Protein AF-A0A8S9K454-F1 (afdb_monomer)

Structure (mmCIF, N/CA/C/O backbone):
data_AF-A0A8S9K454-F1
#
_entry.id   AF-A0A8S9K454-F1
#
loop_
_atom_site.group_PDB
_atom_site.id
_atom_site.type_symbol
_atom_site.label_atom_id
_atom_site.label_alt_id
_atom_site.label_comp_id
_atom_site.label_asym_id
_atom_site.label_entity_id
_atom_site.label_seq_id
_atom_site.pdbx_PDB_ins_code
_atom_site.Cartn_x
_atom_site.Cartn_y
_atom_site.Cartn_z
_atom_site.occupancy
_atom_site.B_iso_or_equiv
_atom_site.auth_seq_id
_atom_site.auth_comp_id
_atom_site.auth_asym_id
_atom_site.auth_atom_id
_atom_site.pdbx_PDB_model_num
ATOM 1 N N . MET A 1 1 ? 67.647 -6.666 12.548 1.00 41.47 1 MET A N 1
ATOM 2 C CA . MET A 1 1 ? 66.522 -7.539 12.168 1.00 41.47 1 MET A CA 1
ATOM 3 C C . MET A 1 1 ? 66.353 -7.363 10.679 1.00 41.47 1 MET A C 1
ATOM 5 O O .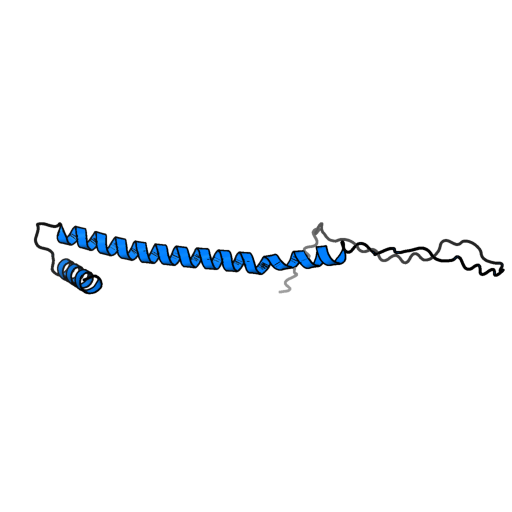 MET A 1 1 ? 65.659 -6.450 10.256 1.00 41.47 1 MET A O 1
ATOM 9 N N . ASP A 1 2 ? 67.093 -8.160 9.915 1.00 49.28 2 ASP A N 1
ATOM 10 C CA . ASP A 1 2 ? 67.011 -8.161 8.458 1.00 49.28 2 ASP A CA 1
ATOM 11 C C . ASP A 1 2 ? 65.906 -9.135 8.076 1.00 49.28 2 ASP A C 1
ATOM 13 O O . ASP A 1 2 ? 66.064 -10.353 8.164 1.00 49.28 2 ASP A O 1
ATOM 17 N N . SER A 1 3 ? 64.742 -8.593 7.735 1.00 55.25 3 SER A N 1
ATOM 18 C CA . SER A 1 3 ? 63.645 -9.388 7.200 1.00 55.25 3 SER A CA 1
ATOM 19 C C . SER A 1 3 ? 63.932 -9.679 5.730 1.00 55.25 3 SER A C 1
ATOM 21 O O . SER A 1 3 ? 63.529 -8.927 4.844 1.00 55.25 3 SER A O 1
ATOM 23 N N . SER A 1 4 ? 64.655 -10.772 5.486 1.00 57.88 4 SER A N 1
ATOM 24 C CA . SER A 1 4 ? 64.723 -11.432 4.183 1.00 57.88 4 SER A CA 1
ATOM 25 C C . SER A 1 4 ? 63.311 -11.801 3.727 1.00 57.88 4 SER A C 1
ATOM 27 O O . SER A 1 4 ? 62.654 -12.643 4.337 1.00 57.88 4 SER A O 1
ATOM 29 N N . ASN A 1 5 ? 62.843 -11.173 2.649 1.00 54.75 5 ASN A N 1
ATOM 30 C CA . ASN A 1 5 ? 61.668 -11.631 1.915 1.00 54.75 5 ASN A CA 1
ATOM 31 C C . ASN A 1 5 ? 62.032 -12.935 1.183 1.00 54.75 5 ASN A C 1
ATOM 33 O O . ASN A 1 5 ? 63.029 -12.938 0.461 1.00 54.75 5 ASN A O 1
ATOM 37 N N . PRO A 1 6 ? 61.269 -14.031 1.328 1.00 59.88 6 PRO A N 1
ATOM 38 C CA . PRO A 1 6 ? 61.523 -15.238 0.559 1.00 59.88 6 PRO A CA 1
ATOM 39 C C . PRO A 1 6 ? 61.081 -15.051 -0.899 1.00 59.88 6 PRO A C 1
ATOM 41 O O . PRO A 1 6 ? 59.927 -14.713 -1.177 1.00 59.88 6 PRO A O 1
ATOM 44 N N . ASP A 1 7 ? 62.019 -15.297 -1.814 1.00 54.53 7 ASP A N 1
ATOM 45 C CA . ASP A 1 7 ? 61.815 -15.412 -3.255 1.00 54.53 7 ASP A CA 1
ATOM 46 C C . ASP A 1 7 ? 60.727 -16.451 -3.567 1.00 54.53 7 ASP A C 1
ATOM 48 O O . ASP A 1 7 ? 60.956 -17.661 -3.556 1.00 54.53 7 ASP A O 1
ATOM 52 N N . MET A 1 8 ? 59.519 -15.977 -3.870 1.00 56.53 8 MET A N 1
ATOM 53 C CA . MET A 1 8 ? 58.461 -16.783 -4.478 1.00 56.53 8 MET A CA 1
ATOM 54 C C . MET A 1 8 ? 58.710 -16.879 -5.986 1.00 56.53 8 MET A C 1
ATOM 56 O O . MET A 1 8 ? 58.000 -16.275 -6.792 1.00 56.53 8 MET A O 1
ATOM 60 N N . ASP A 1 9 ? 59.728 -17.649 -6.370 1.00 54.72 9 ASP A N 1
ATOM 61 C CA . ASP A 1 9 ? 59.816 -18.202 -7.719 1.00 54.72 9 ASP A CA 1
ATOM 62 C C . ASP A 1 9 ? 59.115 -19.568 -7.725 1.00 54.72 9 ASP A C 1
ATOM 64 O O . ASP A 1 9 ? 59.647 -20.599 -7.314 1.00 54.72 9 ASP A O 1
ATOM 68 N N . SER A 1 10 ? 57.848 -19.564 -8.130 1.00 48.00 10 SER A N 1
ATOM 69 C CA . SER A 1 10 ? 57.117 -20.767 -8.528 1.00 48.00 10 SER A CA 1
ATOM 70 C C . SER A 1 10 ? 56.089 -20.396 -9.591 1.00 48.00 10 SER A C 1
ATOM 72 O O . SER A 1 10 ? 54.944 -20.053 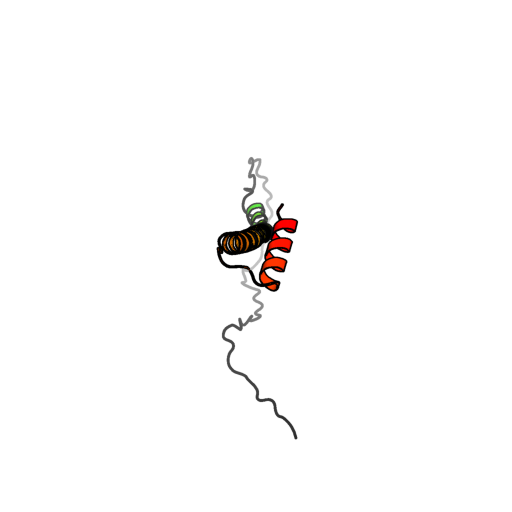-9.318 1.00 48.00 10 SER A O 1
ATOM 74 N N . THR A 1 11 ? 56.565 -20.446 -10.834 1.00 60.28 11 THR A N 1
ATOM 75 C CA . THR A 1 11 ? 55.835 -20.921 -12.017 1.00 60.28 11 THR A CA 1
ATOM 76 C C . THR A 1 11 ? 54.432 -20.339 -12.219 1.00 60.28 11 THR A C 1
ATOM 78 O O . THR A 1 11 ? 53.425 -21.012 -12.023 1.00 60.28 11 THR A O 1
ATOM 81 N N . ASN A 1 12 ? 54.355 -19.109 -12.740 1.00 49.25 12 ASN A N 1
ATOM 82 C CA . ASN A 1 12 ? 53.174 -18.665 -13.485 1.00 49.25 12 ASN A CA 1
ATOM 83 C C . ASN A 1 12 ? 53.168 -19.347 -14.876 1.00 49.25 12 ASN A C 1
ATOM 85 O O . ASN A 1 12 ? 54.020 -19.012 -15.709 1.00 49.25 12 ASN A O 1
ATOM 89 N N . PRO A 1 13 ? 52.219 -20.258 -15.174 1.00 51.50 13 PRO A N 1
ATOM 90 C CA . PRO A 1 13 ? 52.170 -20.990 -16.442 1.00 51.50 13 PRO A CA 1
ATOM 91 C C . PRO A 1 13 ? 51.720 -20.130 -17.639 1.00 51.50 13 PRO A C 1
ATOM 93 O O . PRO A 1 13 ? 51.718 -20.613 -18.767 1.00 51.50 13 PRO A O 1
ATOM 96 N N . TYR A 1 14 ? 51.388 -18.849 -17.433 1.00 41.44 14 TYR A N 1
ATOM 97 C CA . TYR A 1 14 ? 50.976 -17.919 -18.494 1.00 41.44 14 TYR A CA 1
ATOM 98 C C . TYR A 1 14 ? 52.065 -16.924 -18.917 1.00 41.44 14 TYR A C 1
ATOM 100 O O . TYR A 1 14 ? 51.771 -15.878 -19.501 1.00 41.44 14 TYR A O 1
ATOM 108 N N . ARG A 1 15 ? 53.349 -17.210 -18.665 1.00 44.03 15 ARG A N 1
ATOM 109 C CA . ARG A 1 15 ? 54.432 -16.376 -19.204 1.00 44.03 15 ARG A CA 1
ATOM 110 C C . ARG A 1 15 ? 54.755 -16.796 -20.639 1.00 44.03 15 ARG A C 1
ATOM 112 O O . ARG A 1 15 ? 55.649 -17.601 -20.885 1.00 44.03 15 ARG A O 1
ATOM 119 N N . HIS A 1 16 ? 54.051 -16.217 -21.611 1.00 48.78 16 HIS A N 1
ATOM 120 C CA . HIS A 1 16 ? 54.462 -16.306 -23.013 1.00 48.78 16 HIS A CA 1
ATOM 121 C C . HIS A 1 16 ? 55.842 -15.656 -23.196 1.00 48.78 16 HIS A C 1
ATOM 123 O O . HIS A 1 16 ? 56.002 -14.436 -23.129 1.00 48.78 16 HIS A O 1
ATOM 129 N N . ARG A 1 17 ? 56.853 -16.495 -23.437 1.00 46.03 17 ARG A N 1
ATOM 130 C CA . ARG A 1 17 ? 58.206 -16.100 -23.835 1.00 46.03 17 ARG A CA 1
ATOM 131 C C . ARG A 1 17 ? 58.149 -15.513 -25.248 1.00 46.03 17 ARG A C 1
ATOM 133 O O . ARG A 1 17 ? 57.991 -16.253 -26.213 1.00 46.03 17 ARG A O 1
ATOM 140 N N . LYS A 1 18 ? 58.307 -14.196 -25.396 1.00 43.06 18 LYS A N 1
ATOM 141 C CA . LYS A 1 18 ? 58.648 -13.604 -26.698 1.00 43.06 18 LYS A CA 1
ATOM 142 C C . LYS A 1 18 ? 60.156 -13.727 -26.888 1.00 43.06 18 LYS A C 1
ATOM 144 O O . LYS A 1 18 ? 60.914 -12.936 -26.339 1.00 43.06 18 LYS A O 1
ATOM 149 N N . THR A 1 19 ? 60.596 -14.737 -27.633 1.00 45.84 19 THR A N 1
ATOM 150 C CA . THR A 1 19 ? 61.964 -14.776 -28.153 1.00 45.84 19 THR A CA 1
ATOM 151 C C . THR A 1 19 ? 62.081 -13.777 -29.295 1.00 45.84 19 THR A C 1
ATOM 153 O O . THR A 1 19 ? 61.404 -13.896 -30.315 1.00 45.84 19 THR A O 1
ATOM 156 N N . THR A 1 20 ? 62.949 -12.791 -29.116 1.00 48.59 20 THR A N 1
ATOM 157 C CA . THR A 1 20 ? 63.486 -11.961 -30.188 1.00 48.59 20 THR A CA 1
ATOM 158 C C . THR A 1 20 ? 64.423 -12.813 -31.040 1.00 48.59 20 THR A C 1
ATOM 160 O O . THR A 1 20 ? 65.460 -13.254 -30.550 1.00 48.59 20 THR A O 1
ATOM 163 N N . ALA A 1 21 ? 64.091 -13.032 -32.309 1.00 39.91 21 ALA A N 1
ATOM 164 C CA . ALA A 1 21 ? 65.050 -13.522 -33.290 1.00 39.91 21 ALA A CA 1
ATOM 165 C C . ALA A 1 21 ? 64.777 -12.858 -34.640 1.00 39.91 21 ALA A C 1
ATOM 167 O O . ALA A 1 21 ? 63.824 -13.161 -35.352 1.00 39.91 21 ALA A O 1
ATOM 168 N N . ASN A 1 22 ? 65.641 -11.892 -34.927 1.00 49.97 22 ASN A N 1
ATOM 169 C CA . ASN A 1 22 ? 65.930 -11.341 -36.236 1.00 49.97 22 ASN A CA 1
ATOM 170 C C . ASN A 1 22 ? 66.219 -12.485 -37.229 1.00 49.97 22 ASN A C 1
ATOM 172 O O . ASN A 1 22 ? 67.033 -13.356 -36.936 1.00 49.97 22 ASN A O 1
ATOM 176 N N . GLY A 1 23 ? 65.576 -12.472 -38.397 1.00 43.00 23 GLY A N 1
ATOM 177 C CA . GLY A 1 23 ? 65.703 -13.529 -39.403 1.00 43.00 23 GLY A CA 1
ATOM 178 C C . GLY A 1 23 ? 65.606 -12.987 -40.823 1.00 43.00 23 GLY A C 1
ATOM 179 O O . GLY A 1 23 ? 64.782 -13.442 -41.608 1.00 43.00 23 GLY A O 1
ATOM 180 N N . LYS A 1 24 ? 66.426 -11.981 -41.157 1.00 44.09 24 LYS A N 1
ATOM 181 C CA . LYS A 1 24 ? 66.733 -11.666 -42.557 1.00 44.09 24 LYS A CA 1
ATOM 182 C C . LYS A 1 24 ? 67.476 -12.857 -43.187 1.00 44.09 24 LYS A C 1
ATOM 184 O O . LYS A 1 24 ? 68.443 -13.337 -42.595 1.00 44.09 24 LYS A O 1
ATOM 189 N N . ARG A 1 25 ? 67.121 -13.144 -44.449 1.00 48.41 25 ARG A N 1
ATOM 190 C CA . ARG A 1 25 ? 67.880 -13.839 -45.518 1.00 48.41 25 ARG A CA 1
ATOM 191 C C . ARG A 1 25 ? 67.498 -15.300 -45.815 1.00 48.41 25 ARG A C 1
ATOM 193 O O . ARG A 1 25 ? 67.851 -16.219 -45.088 1.00 48.41 25 ARG A O 1
ATOM 200 N N . LYS A 1 26 ? 66.929 -15.479 -47.007 1.00 40.91 26 LYS A N 1
ATOM 201 C CA . LYS A 1 26 ? 67.214 -16.565 -47.962 1.00 40.91 26 LYS A CA 1
ATOM 202 C C . LYS A 1 26 ? 67.336 -15.862 -49.324 1.00 40.91 26 LYS A C 1
ATOM 204 O O . LYS A 1 26 ? 66.329 -15.457 -49.881 1.00 40.91 26 LYS A O 1
ATOM 209 N N . THR A 1 27 ? 68.500 -15.283 -49.636 1.00 37.38 27 THR A N 1
ATOM 210 C CA . THR A 1 27 ? 69.459 -15.813 -50.632 1.00 37.38 27 THR A CA 1
ATOM 211 C C . THR A 1 27 ? 68.755 -16.463 -51.821 1.00 37.38 27 THR A C 1
ATOM 213 O O . THR A 1 27 ? 68.465 -17.658 -51.785 1.00 37.38 27 THR A O 1
ATOM 216 N N . THR A 1 28 ? 68.474 -15.664 -52.843 1.00 37.41 28 THR A N 1
ATOM 217 C CA . THR A 1 28 ? 68.496 -16.117 -54.235 1.00 37.41 28 THR A CA 1
ATOM 218 C C . THR A 1 28 ? 69.362 -15.099 -54.963 1.00 37.41 28 THR A C 1
ATOM 220 O O . THR A 1 28 ? 69.205 -13.899 -54.737 1.00 37.41 28 THR A O 1
ATOM 223 N N . ASP A 1 29 ? 70.366 -15.604 -55.663 1.00 37.66 29 ASP A N 1
ATOM 224 C CA . ASP A 1 29 ? 71.421 -14.847 -56.320 1.00 37.66 29 ASP A CA 1
ATOM 225 C C . ASP A 1 29 ? 70.847 -13.899 -57.390 1.00 37.66 29 ASP A C 1
ATOM 227 O O . ASP A 1 29 ? 70.044 -14.303 -58.225 1.00 37.66 29 ASP A O 1
ATOM 231 N N . GLU A 1 30 ? 71.253 -12.632 -57.337 1.00 40.19 30 GLU A N 1
ATOM 232 C CA . GLU A 1 30 ? 71.190 -11.668 -58.448 1.00 40.19 30 GLU A CA 1
ATOM 233 C C . GLU A 1 30 ? 72.487 -11.797 -59.281 1.00 40.19 30 GLU A C 1
ATOM 235 O O . GLU A 1 30 ? 73.449 -12.370 -58.756 1.00 40.19 30 GLU A O 1
ATOM 240 N N . PRO A 1 31 ? 72.637 -11.190 -60.481 1.00 45.66 31 PRO A N 1
ATOM 241 C CA . PRO A 1 31 ? 71.701 -10.352 -61.250 1.00 45.66 31 PRO A CA 1
ATOM 242 C C . PRO A 1 31 ? 71.606 -10.767 -62.739 1.00 45.66 31 PRO A C 1
ATOM 244 O O . PRO A 1 31 ? 72.387 -11.579 -63.219 1.00 45.66 31 PRO A O 1
ATOM 247 N N . GLU A 1 32 ? 70.685 -10.167 -63.495 1.00 34.69 32 GLU A N 1
ATOM 248 C CA . GLU A 1 32 ? 70.992 -9.418 -64.734 1.00 34.69 32 GLU A CA 1
ATOM 249 C C . GLU A 1 32 ? 69.684 -8.923 -65.372 1.00 34.69 32 GLU A C 1
ATOM 251 O O . GLU A 1 32 ? 68.659 -9.601 -65.422 1.00 34.69 32 GLU A O 1
ATOM 256 N N . ALA A 1 33 ? 69.733 -7.663 -65.784 1.00 44.28 33 ALA A N 1
ATOM 257 C CA . ALA A 1 33 ? 68.616 -6.837 -66.197 1.00 44.28 33 ALA A CA 1
ATOM 258 C C . ALA A 1 33 ? 68.020 -7.258 -67.551 1.00 44.28 33 ALA A C 1
ATOM 260 O O . ALA A 1 33 ? 68.733 -7.751 -68.415 1.00 44.28 33 ALA A O 1
ATOM 261 N N . VAL A 1 34 ? 66.739 -6.943 -67.778 1.00 35.31 34 VAL A N 1
ATOM 262 C CA . VAL A 1 34 ? 66.281 -6.139 -68.929 1.00 35.31 34 VAL A CA 1
ATOM 263 C C . VAL A 1 34 ? 64.781 -5.857 -68.802 1.00 35.31 34 VAL A C 1
ATOM 265 O O . VAL A 1 34 ? 63.952 -6.728 -68.556 1.00 35.31 34 VAL A O 1
ATOM 268 N N . SER A 1 35 ? 64.469 -4.577 -68.963 1.00 46.75 35 SER A N 1
ATOM 269 C CA . SER A 1 35 ? 63.159 -3.952 -69.076 1.00 46.75 35 SER A CA 1
ATOM 270 C C . SER A 1 35 ? 62.218 -4.638 -70.067 1.00 46.75 35 SER A C 1
ATOM 272 O O . SER A 1 35 ? 62.628 -4.906 -71.190 1.00 46.75 35 SER A O 1
ATOM 274 N N . GLN A 1 36 ? 60.924 -4.720 -69.734 1.00 42.38 36 GLN A N 1
ATOM 275 C CA . GLN A 1 36 ? 59.844 -4.487 -70.701 1.00 42.38 36 GLN A CA 1
ATOM 276 C C . GLN A 1 36 ? 58.515 -4.192 -69.989 1.00 42.38 36 GLN A C 1
ATOM 278 O O . GLN A 1 36 ? 57.902 -5.042 -69.352 1.00 42.38 36 GLN A O 1
ATOM 283 N N . SER A 1 37 ? 58.093 -2.933 -70.102 1.00 40.81 37 SER A N 1
ATOM 284 C CA . SER A 1 37 ? 56.731 -2.473 -69.838 1.00 40.81 37 SER A CA 1
ATOM 285 C C . SER A 1 37 ? 55.775 -3.132 -70.834 1.00 40.81 37 SER A C 1
ATOM 287 O O . SER A 1 37 ? 56.030 -3.093 -72.037 1.00 40.81 37 SER A O 1
ATOM 289 N N . SER A 1 38 ? 54.660 -3.685 -70.356 1.00 43.78 38 SER A N 1
ATOM 290 C CA . SER A 1 38 ? 53.467 -3.843 -71.188 1.00 43.78 38 SER A CA 1
ATOM 291 C C . SER A 1 38 ? 52.215 -3.535 -70.368 1.00 43.78 38 SER A C 1
ATOM 293 O O . SER A 1 38 ? 51.949 -4.120 -69.321 1.00 43.78 38 SER A O 1
ATOM 295 N N . SER A 1 39 ? 51.501 -2.521 -70.849 1.00 44.56 39 SER A N 1
ATOM 296 C CA . SER A 1 39 ? 50.188 -2.072 -70.406 1.00 44.56 39 SER A CA 1
ATOM 297 C C . SER A 1 39 ? 49.143 -3.124 -70.774 1.00 44.56 39 SER A C 1
ATOM 299 O O . SER A 1 39 ? 49.072 -3.506 -71.941 1.00 44.56 39 SER A O 1
ATOM 301 N N . ILE A 1 40 ? 48.313 -3.546 -69.817 1.00 40.94 40 ILE A N 1
ATOM 302 C CA . ILE A 1 40 ? 47.062 -4.260 -70.092 1.00 40.94 40 ILE A CA 1
ATOM 303 C C . ILE A 1 40 ? 45.885 -3.439 -69.571 1.00 40.94 40 ILE A C 1
ATOM 305 O O . ILE A 1 40 ? 45.894 -2.891 -68.471 1.00 40.94 40 ILE A O 1
ATOM 309 N N . ASP A 1 41 ? 44.941 -3.336 -70.490 1.00 39.53 41 ASP A N 1
ATOM 310 C CA . ASP A 1 41 ? 43.739 -2.535 -70.576 1.00 39.53 41 ASP A CA 1
ATOM 311 C C . ASP A 1 41 ? 42.601 -3.033 -69.662 1.00 39.53 41 ASP A C 1
ATOM 313 O O . ASP A 1 41 ? 42.544 -4.203 -69.291 1.00 39.53 41 ASP A O 1
ATOM 317 N N . VAL A 1 42 ? 41.737 -2.075 -69.316 1.00 43.41 42 VAL A N 1
ATOM 318 C CA . VAL A 1 42 ? 40.354 -2.115 -68.803 1.00 43.41 42 VAL A CA 1
ATOM 319 C C . VAL A 1 42 ? 39.789 -3.459 -68.297 1.00 43.41 42 VAL A C 1
ATOM 321 O O . VAL A 1 42 ? 39.537 -4.392 -69.052 1.00 43.41 42 VAL A O 1
ATOM 324 N N . GLY A 1 43 ? 39.423 -3.478 -67.009 1.00 36.06 43 GLY A N 1
ATOM 325 C CA . GLY A 1 43 ? 38.627 -4.531 -66.372 1.00 36.06 43 GLY A CA 1
ATOM 326 C C . GLY A 1 43 ? 37.859 -4.004 -65.157 1.00 36.06 43 GLY A C 1
ATOM 327 O O . GLY A 1 43 ? 38.349 -4.028 -64.035 1.00 36.06 43 GLY 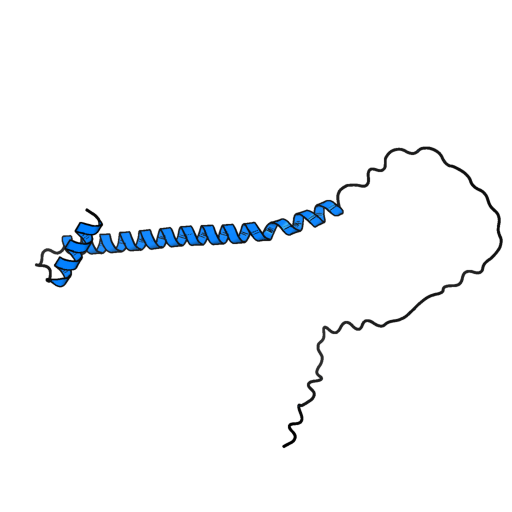A O 1
ATOM 328 N N . GLU A 1 44 ? 36.698 -3.421 -65.436 1.00 41.28 44 GL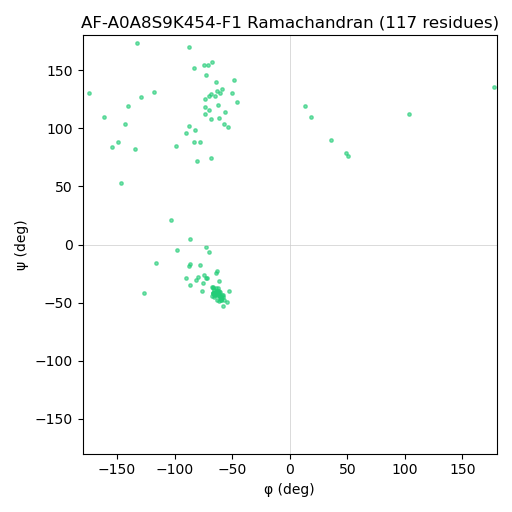U A N 1
ATOM 329 C CA . GLU A 1 44 ? 35.454 -3.472 -64.658 1.00 41.28 44 GLU A CA 1
ATOM 330 C C . GLU A 1 44 ? 35.521 -3.900 -63.167 1.00 41.28 44 GLU A C 1
ATOM 332 O O . GLU A 1 44 ? 35.675 -5.061 -62.816 1.00 41.28 44 GLU A O 1
ATOM 337 N N . HIS A 1 45 ? 35.281 -2.922 -62.290 1.00 52.34 45 HIS A N 1
ATOM 338 C CA . HIS A 1 45 ? 34.474 -3.049 -61.071 1.00 52.34 45 HIS A CA 1
ATOM 339 C C . HIS A 1 45 ? 34.766 -4.214 -60.098 1.00 52.34 45 HIS A C 1
ATOM 341 O O . HIS A 1 45 ? 33.933 -5.089 -59.892 1.00 52.34 45 HIS A O 1
ATOM 347 N N . GLU A 1 46 ? 35.841 -4.121 -59.314 1.00 45.66 46 GLU A N 1
ATOM 348 C CA . GLU A 1 46 ? 35.879 -4.819 -58.020 1.00 45.66 46 GLU A CA 1
ATOM 349 C C . GLU A 1 46 ? 35.529 -3.850 -56.888 1.00 45.66 46 GLU A C 1
ATOM 351 O O . GLU A 1 46 ? 36.384 -3.252 -56.226 1.00 45.66 46 GLU A O 1
ATOM 356 N N . MET A 1 47 ? 34.219 -3.690 -56.658 1.00 57.41 47 MET A N 1
ATOM 357 C CA . MET A 1 47 ? 33.717 -3.209 -55.373 1.00 57.41 47 MET A CA 1
ATOM 358 C C . MET A 1 47 ? 34.234 -4.151 -54.291 1.00 57.41 47 MET A C 1
ATOM 360 O O . MET A 1 47 ? 33.732 -5.261 -54.121 1.00 57.41 47 MET A O 1
ATOM 364 N N . ARG A 1 48 ? 35.250 -3.706 -53.548 1.00 54.38 48 ARG A N 1
ATOM 365 C CA . ARG A 1 48 ? 35.651 -4.348 -52.295 1.00 54.38 48 ARG A CA 1
ATOM 366 C C . ARG A 1 48 ? 34.386 -4.618 -51.465 1.00 54.38 48 ARG A C 1
ATOM 368 O O . ARG A 1 48 ? 33.691 -3.655 -51.148 1.00 54.38 48 ARG A O 1
ATOM 375 N N . PRO A 1 49 ? 34.088 -5.868 -51.073 1.00 62.62 49 PRO A N 1
ATOM 376 C CA . PRO A 1 49 ? 32.896 -6.149 -50.288 1.00 62.62 49 PRO A CA 1
ATOM 377 C C . PRO A 1 49 ? 32.966 -5.421 -48.940 1.00 62.62 49 PRO A C 1
ATOM 379 O O . PRO A 1 49 ? 33.878 -5.629 -48.129 1.00 62.62 49 PRO A O 1
ATOM 382 N N . GLU A 1 50 ? 31.983 -4.556 -48.697 1.00 57.72 50 GLU A N 1
ATOM 383 C CA . GLU A 1 50 ? 31.745 -3.870 -47.428 1.00 57.72 50 GLU A CA 1
ATOM 384 C C . GLU A 1 50 ? 31.285 -4.873 -46.360 1.00 57.72 50 GLU A C 1
ATOM 386 O O . GLU A 1 50 ? 30.115 -4.965 -46.018 1.00 57.72 50 GLU A O 1
ATOM 391 N N . GLY A 1 51 ? 32.201 -5.685 -45.835 1.00 55.69 51 GLY A N 1
ATOM 392 C CA . GLY A 1 51 ? 31.841 -6.698 -44.832 1.00 55.69 51 GLY A CA 1
ATOM 393 C C . GLY A 1 51 ? 32.672 -6.619 -43.563 1.00 55.69 51 GLY A C 1
ATOM 394 O O . GLY A 1 51 ? 32.162 -6.714 -42.450 1.00 55.69 51 GLY A O 1
ATOM 395 N N . ILE A 1 52 ? 33.978 -6.406 -43.705 1.00 57.06 52 ILE A N 1
ATOM 396 C CA . ILE A 1 52 ? 34.913 -6.708 -42.612 1.00 57.06 52 ILE A CA 1
ATOM 397 C C . ILE A 1 52 ? 35.113 -5.498 -41.681 1.00 57.06 52 ILE A C 1
ATOM 399 O O . ILE A 1 52 ? 35.333 -5.663 -40.479 1.00 57.06 52 ILE A O 1
ATOM 403 N N . LYS A 1 53 ? 34.982 -4.267 -42.203 1.00 57.59 53 LYS A N 1
ATOM 404 C CA . LYS A 1 53 ? 35.171 -3.030 -41.418 1.00 57.59 53 LYS A CA 1
ATOM 405 C C . LYS A 1 53 ? 33.894 -2.579 -40.689 1.00 57.59 53 LYS A C 1
ATOM 407 O O . LYS A 1 53 ? 33.989 -2.128 -39.552 1.00 57.59 53 LYS A O 1
ATOM 412 N N . ALA A 1 54 ? 32.713 -2.784 -41.280 1.00 56.03 54 ALA A N 1
ATOM 413 C CA . ALA A 1 54 ? 31.421 -2.452 -40.665 1.00 56.03 54 ALA A CA 1
ATOM 414 C C . ALA A 1 54 ? 30.998 -3.463 -39.579 1.00 56.03 54 ALA A C 1
ATOM 416 O O . ALA A 1 54 ? 30.552 -3.067 -38.499 1.00 56.03 54 ALA A O 1
ATOM 417 N N . ALA A 1 55 ? 31.232 -4.764 -39.796 1.00 56.66 55 ALA A N 1
ATOM 418 C CA . ALA A 1 55 ? 30.891 -5.803 -38.818 1.00 56.66 55 ALA A CA 1
ATOM 419 C C . ALA A 1 55 ? 31.643 -5.646 -37.481 1.00 56.66 55 ALA A C 1
ATOM 421 O O . ALA A 1 55 ? 31.101 -5.949 -36.417 1.00 56.66 55 ALA A O 1
ATOM 422 N N . LYS A 1 56 ? 32.876 -5.114 -37.503 1.00 58.06 56 LYS A N 1
ATOM 423 C CA . LYS A 1 56 ? 33.643 -4.821 -36.279 1.00 58.06 56 LYS A CA 1
ATOM 424 C C . LYS A 1 56 ? 33.110 -3.618 -35.492 1.00 58.06 56 LYS A C 1
ATOM 426 O O . LYS A 1 56 ? 33.264 -3.608 -34.273 1.00 58.06 56 LYS A O 1
ATOM 431 N N . ALA A 1 57 ? 32.483 -2.640 -36.146 1.00 56.25 57 ALA A N 1
ATOM 432 C CA . ALA A 1 57 ? 31.939 -1.450 -35.483 1.00 56.25 57 ALA A CA 1
ATOM 433 C C . ALA A 1 57 ? 30.632 -1.746 -34.719 1.00 56.25 57 ALA A C 1
ATOM 435 O O . ALA A 1 57 ? 30.408 -1.202 -33.640 1.00 56.25 57 ALA A O 1
ATOM 436 N N . SER A 1 58 ? 29.809 -2.672 -35.224 1.00 57.44 58 SER A N 1
ATOM 437 C CA . SER A 1 58 ? 28.514 -3.040 -34.621 1.00 57.44 58 SER A CA 1
ATOM 438 C C . SER A 1 58 ? 28.630 -3.668 -33.216 1.00 57.44 58 SER A C 1
ATOM 440 O O . SER A 1 58 ? 27.728 -3.552 -32.386 1.00 57.44 58 SER A O 1
ATOM 442 N N . ARG A 1 59 ? 29.780 -4.272 -32.879 1.00 58.94 59 ARG A N 1
ATOM 443 C CA . ARG A 1 59 ? 29.979 -4.994 -31.607 1.00 58.94 59 ARG A CA 1
ATOM 444 C C . ARG A 1 59 ? 30.046 -4.117 -30.348 1.00 58.94 59 ARG A C 1
ATOM 446 O O . ARG A 1 59 ? 30.097 -4.675 -29.255 1.00 58.94 59 ARG A O 1
ATOM 453 N N . ASN A 1 60 ? 30.056 -2.785 -30.459 1.00 60.75 60 ASN A N 1
ATOM 454 C CA . ASN A 1 60 ? 30.227 -1.894 -29.300 1.00 60.75 60 ASN A CA 1
ATOM 455 C C . ASN A 1 60 ? 28.914 -1.311 -28.724 1.00 60.75 60 ASN A C 1
ATOM 457 O O . ASN A 1 60 ? 28.943 -0.677 -27.673 1.00 60.75 60 ASN A O 1
ATOM 461 N N . ASN A 1 61 ? 27.753 -1.561 -29.341 1.00 60.47 61 ASN A N 1
ATOM 462 C CA . ASN A 1 61 ? 26.492 -0.884 -28.978 1.00 60.47 61 ASN A CA 1
ATOM 463 C C . ASN A 1 61 ? 25.693 -1.545 -27.827 1.00 60.47 61 ASN A C 1
ATOM 465 O O . ASN A 1 61 ? 24.578 -1.125 -27.528 1.00 60.47 61 ASN A O 1
ATOM 469 N N . GLY A 1 62 ? 26.220 -2.593 -27.182 1.00 60.88 62 GLY A N 1
ATOM 470 C CA . GLY A 1 62 ? 25.475 -3.397 -26.195 1.00 60.88 62 GLY A CA 1
ATOM 471 C C . GLY A 1 62 ? 25.505 -2.892 -24.746 1.00 60.88 62 GLY A C 1
ATOM 472 O O . GLY A 1 62 ? 24.675 -3.307 -23.945 1.00 60.88 62 GLY A O 1
ATOM 473 N N . LYS A 1 63 ? 26.437 -2.000 -24.385 1.00 62.56 63 LYS A N 1
ATOM 474 C CA . LYS A 1 63 ? 26.692 -1.649 -22.973 1.00 62.56 63 LYS A CA 1
ATOM 475 C C . LYS A 1 63 ? 25.618 -0.749 -22.343 1.00 62.56 63 LYS A C 1
ATOM 477 O O . LYS A 1 63 ? 25.429 -0.811 -21.137 1.00 62.56 63 LYS A O 1
ATOM 482 N N . GLY A 1 64 ? 24.909 0.051 -23.144 1.00 63.44 64 GLY A N 1
ATOM 483 C CA . GLY A 1 64 ? 23.848 0.944 -22.654 1.00 63.44 64 GLY A CA 1
ATOM 484 C C . GLY A 1 64 ? 22.500 0.252 -22.428 1.00 63.44 64 GLY A C 1
ATOM 485 O O . GLY A 1 64 ? 21.772 0.625 -21.520 1.00 63.44 64 GLY A O 1
ATOM 486 N N . LYS A 1 65 ? 22.188 -0.797 -23.202 1.00 70.94 65 LYS A N 1
ATOM 487 C CA . LYS A 1 65 ? 20.883 -1.482 -23.142 1.00 70.94 65 LYS A CA 1
ATOM 488 C C . LYS A 1 65 ? 20.658 -2.184 -21.804 1.00 70.94 65 LYS A C 1
ATOM 490 O O . LYS A 1 65 ? 19.621 -2.024 -21.181 1.00 70.94 65 LYS A O 1
ATOM 495 N N . VAL A 1 66 ? 21.691 -2.869 -21.325 1.00 82.25 66 VAL A N 1
ATOM 496 C CA . VAL A 1 66 ? 21.635 -3.651 -20.087 1.00 82.25 66 VAL A CA 1
ATOM 497 C C . VAL A 1 66 ? 21.457 -2.756 -18.851 1.00 82.25 66 VAL A C 1
ATOM 499 O O . VAL A 1 66 ? 20.743 -3.121 -17.925 1.00 82.25 66 VAL A O 1
ATOM 502 N N . PHE A 1 67 ? 22.071 -1.567 -18.823 1.00 85.25 67 PHE A N 1
ATOM 503 C CA . PHE A 1 67 ? 21.904 -0.638 -17.699 1.00 85.25 67 PHE A CA 1
ATOM 504 C C . PHE A 1 67 ? 20.480 -0.079 -17.624 1.00 85.25 67 PHE A C 1
ATOM 506 O O . PHE A 1 67 ? 19.894 -0.051 -16.544 1.00 85.25 67 PHE A O 1
ATOM 513 N N . GLU A 1 68 ? 19.912 0.315 -18.765 1.00 88.12 68 GLU A N 1
ATOM 514 C CA . GLU A 1 68 ? 18.527 0.791 -18.822 1.00 88.12 68 GLU A CA 1
ATOM 515 C C . GLU A 1 68 ? 17.528 -0.316 -18.449 1.00 88.12 68 GLU A C 1
ATOM 517 O O . GLU A 1 68 ? 16.573 -0.064 -17.715 1.00 88.12 68 GLU A O 1
ATOM 522 N N . GLU A 1 69 ? 17.783 -1.564 -18.856 1.00 88.38 69 GLU A N 1
ATOM 523 C CA . GLU A 1 69 ? 16.992 -2.729 -18.432 1.00 88.38 69 GLU A CA 1
ATOM 524 C C . GLU A 1 69 ? 17.040 -2.935 -16.907 1.00 88.38 69 GLU A C 1
ATOM 526 O O . GLU A 1 69 ? 15.998 -3.116 -16.270 1.00 88.38 69 GLU A O 1
ATOM 531 N N . TYR A 1 70 ? 18.224 -2.845 -16.288 1.00 91.81 70 TYR A N 1
ATOM 532 C CA . TYR A 1 70 ? 18.353 -2.936 -14.828 1.00 91.81 70 TYR A CA 1
ATOM 533 C C . TYR A 1 70 ? 17.659 -1.786 -14.101 1.00 91.81 70 TYR A C 1
ATOM 535 O O . TYR A 1 70 ? 17.008 -2.008 -13.077 1.00 91.81 70 TYR A O 1
ATOM 543 N N . LYS A 1 71 ? 17.778 -0.565 -14.626 1.00 94.44 71 LYS A N 1
ATOM 544 C CA . LYS A 1 71 ? 17.108 0.610 -14.072 1.00 94.44 71 LYS A CA 1
ATOM 545 C C . LYS A 1 71 ? 15.589 0.438 -14.104 1.00 94.44 71 LYS A C 1
ATOM 547 O O . LYS A 1 71 ? 14.947 0.599 -13.069 1.00 94.44 71 LYS A O 1
ATOM 552 N N . SER A 1 72 ? 15.034 0.025 -15.243 1.00 95.06 72 SER A N 1
ATOM 553 C CA . SER A 1 72 ? 13.598 -0.237 -15.387 1.00 95.06 72 SER A CA 1
ATOM 554 C C . SER A 1 72 ? 13.108 -1.317 -14.414 1.00 95.06 72 SER A C 1
ATOM 556 O O . SER A 1 72 ? 12.096 -1.136 -13.734 1.00 95.06 72 SER A O 1
ATOM 558 N N . MET A 1 73 ? 13.861 -2.413 -14.267 1.00 95.75 73 MET A N 1
ATOM 559 C CA . MET A 1 73 ? 13.528 -3.474 -13.312 1.00 95.75 73 MET A CA 1
ATOM 560 C C . MET A 1 73 ? 13.525 -2.972 -11.860 1.00 95.75 73 MET A C 1
ATOM 562 O O . MET A 1 73 ? 12.658 -3.355 -11.070 1.00 95.75 73 MET A O 1
ATOM 566 N N . TRP A 1 74 ? 14.480 -2.114 -11.496 1.00 96.62 74 TRP A N 1
ATOM 567 C CA . TRP A 1 74 ? 14.549 -1.514 -10.165 1.00 96.62 74 TRP A CA 1
ATOM 568 C C . TRP A 1 74 ? 13.371 -0.580 -9.886 1.00 96.62 74 TRP A C 1
ATOM 570 O O . TRP A 1 74 ? 12.756 -0.674 -8.823 1.00 96.62 74 TRP A O 1
ATOM 580 N N . GLU A 1 75 ? 13.032 0.284 -10.842 1.00 96.12 75 GLU A N 1
ATOM 581 C CA . GLU A 1 75 ? 11.895 1.201 -10.737 1.00 96.12 75 GLU A CA 1
ATOM 582 C C . GLU A 1 75 ? 10.579 0.437 -10.548 1.00 96.12 75 GLU A C 1
ATOM 584 O O . GLU A 1 75 ? 9.819 0.742 -9.626 1.00 96.12 75 GLU A O 1
ATOM 589 N N . MET A 1 76 ? 10.350 -0.619 -11.336 1.00 96.19 76 MET A N 1
ATOM 590 C CA . MET A 1 76 ? 9.180 -1.488 -11.177 1.00 96.19 76 MET A CA 1
ATOM 591 C C . MET A 1 76 ? 9.143 -2.137 -9.788 1.00 96.19 76 MET A C 1
ATOM 593 O O . MET A 1 76 ? 8.119 -2.096 -9.107 1.00 96.19 76 MET A O 1
ATOM 597 N N . LYS A 1 77 ? 10.278 -2.670 -9.318 1.00 97.00 77 LYS A N 1
ATOM 598 C CA . LYS A 1 77 ? 10.370 -3.288 -7.989 1.00 97.00 77 LYS A CA 1
ATOM 599 C C . LYS A 1 77 ? 10.092 -2.292 -6.862 1.00 97.00 77 LYS A C 1
ATOM 601 O O . LYS A 1 77 ? 9.464 -2.658 -5.870 1.00 97.00 77 LYS A O 1
ATOM 606 N N . MET A 1 78 ? 10.540 -1.048 -7.002 1.00 97.31 78 MET A N 1
ATOM 607 C CA . MET A 1 78 ? 10.238 0.014 -6.042 1.00 97.31 78 MET A CA 1
ATOM 608 C C . MET A 1 78 ? 8.751 0.373 -6.035 1.00 97.31 78 MET A C 1
ATOM 610 O O . MET A 1 78 ? 8.168 0.507 -4.957 1.00 97.31 78 MET A O 1
ATOM 614 N N . GLY A 1 79 ? 8.122 0.445 -7.210 1.00 97.38 79 GLY A N 1
ATOM 615 C CA . GLY A 1 79 ? 6.672 0.609 -7.330 1.00 97.38 79 GLY A CA 1
ATOM 616 C C . GLY A 1 79 ? 5.904 -0.506 -6.616 1.00 97.38 79 GLY A C 1
ATOM 617 O O . GLY A 1 79 ? 5.023 -0.230 -5.801 1.00 97.38 79 GLY A O 1
ATOM 618 N N . ASP A 1 80 ? 6.293 -1.761 -6.838 1.00 97.06 80 ASP A N 1
ATOM 619 C CA . ASP A 1 80 ? 5.681 -2.918 -6.177 1.00 97.06 80 ASP A CA 1
ATOM 620 C C . ASP A 1 80 ? 5.832 -2.877 -4.656 1.00 97.06 80 ASP A C 1
ATOM 622 O O . ASP A 1 80 ? 4.893 -3.209 -3.928 1.00 97.06 80 ASP A O 1
ATOM 626 N N . LEU A 1 81 ? 7.005 -2.482 -4.153 1.00 97.81 81 LEU A N 1
ATOM 627 C CA . LEU A 1 81 ? 7.238 -2.357 -2.714 1.00 97.81 81 LEU A CA 1
ATOM 628 C C . LEU A 1 81 ? 6.359 -1.265 -2.097 1.00 97.81 81 LEU A C 1
ATOM 630 O O . LEU A 1 81 ? 5.737 -1.512 -1.064 1.00 97.81 81 LEU A O 1
ATOM 634 N N . ALA A 1 82 ? 6.234 -0.111 -2.754 1.00 96.81 82 ALA A N 1
ATOM 635 C CA . ALA A 1 82 ? 5.358 0.965 -2.296 1.00 96.81 82 ALA A CA 1
ATOM 636 C C . ALA A 1 82 ? 3.878 0.541 -2.291 1.00 96.81 82 ALA A C 1
ATOM 638 O O . ALA A 1 82 ? 3.146 0.806 -1.332 1.00 96.81 82 ALA A O 1
ATOM 639 N N . MET A 1 83 ? 3.431 -0.176 -3.328 1.00 97.06 83 MET A N 1
ATOM 640 C CA . MET A 1 83 ? 2.070 -0.720 -3.381 1.00 97.06 83 MET A CA 1
ATOM 641 C C . MET A 1 83 ? 1.826 -1.755 -2.279 1.00 97.06 83 MET A C 1
ATOM 643 O O . MET A 1 83 ? 0.786 -1.713 -1.622 1.00 97.06 83 MET A O 1
ATOM 647 N N . LYS A 1 84 ? 2.788 -2.648 -2.019 1.00 97.75 84 LYS A N 1
ATOM 648 C CA . LYS A 1 84 ? 2.701 -3.628 -0.924 1.00 97.75 84 LYS A CA 1
ATOM 649 C C . LYS A 1 84 ? 2.641 -2.961 0.445 1.00 97.75 84 LYS A C 1
ATOM 651 O O . LYS A 1 84 ? 1.848 -3.387 1.281 1.00 97.75 84 LYS A O 1
ATOM 656 N N . GLU A 1 85 ? 3.425 -1.910 0.676 1.00 97.12 85 GLU A N 1
ATOM 657 C CA . GLU A 1 85 ? 3.356 -1.138 1.920 1.00 97.12 85 GLU A CA 1
ATOM 658 C C . GLU A 1 85 ? 1.965 -0.517 2.104 1.00 97.12 85 GLU A C 1
ATOM 660 O O . GLU A 1 85 ? 1.371 -0.635 3.179 1.00 97.12 85 GLU A O 1
ATOM 665 N N . ARG A 1 86 ? 1.406 0.084 1.044 1.00 97.25 86 ARG A N 1
ATOM 666 C CA . ARG A 1 86 ? 0.040 0.626 1.065 1.00 97.25 86 ARG A CA 1
ATOM 667 C C . ARG A 1 86 ? -0.996 -0.456 1.378 1.00 97.25 86 ARG A C 1
ATOM 669 O O . ARG A 1 86 ? -1.849 -0.234 2.232 1.00 97.25 86 ARG A O 1
ATOM 676 N N . LEU A 1 87 ? -0.926 -1.613 0.720 1.00 97.81 87 LEU A N 1
ATOM 677 C CA . LEU A 1 87 ? -1.851 -2.725 0.964 1.00 97.81 87 LEU A CA 1
ATOM 678 C C . LEU A 1 87 ? -1.738 -3.261 2.395 1.00 97.81 87 LEU A C 1
ATOM 680 O O . LEU A 1 87 ? -2.758 -3.526 3.021 1.00 97.81 87 LEU A O 1
ATOM 684 N N . SER A 1 88 ? -0.522 -3.366 2.935 1.00 98.06 88 SER A N 1
ATOM 685 C CA . SER A 1 88 ? -0.293 -3.786 4.322 1.00 98.06 88 SER A CA 1
ATOM 686 C C . SER A 1 88 ? -0.953 -2.830 5.322 1.00 98.06 88 SER A C 1
ATOM 688 O O . SER A 1 88 ? -1.653 -3.265 6.234 1.00 98.06 88 SER A O 1
ATOM 690 N N . LYS A 1 89 ? -0.814 -1.514 5.113 1.00 97.56 89 LYS A N 1
ATOM 69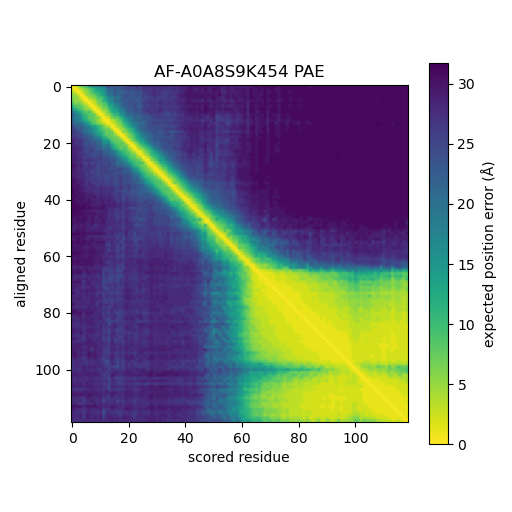1 C CA . LYS A 1 89 ? -1.471 -0.495 5.950 1.00 97.56 89 LYS A CA 1
ATOM 692 C C . LYS A 1 89 ? -2.998 -0.578 5.891 1.00 97.56 89 LYS A C 1
ATOM 694 O O . LYS A 1 89 ? -3.643 -0.466 6.930 1.00 97.56 89 LYS A O 1
ATOM 699 N N . LEU A 1 90 ? -3.568 -0.801 4.706 1.00 97.56 90 LEU A N 1
ATOM 700 C CA . LEU A 1 90 ? -5.014 -0.991 4.547 1.00 97.56 90 LEU A CA 1
ATOM 701 C C . LEU A 1 90 ? -5.497 -2.280 5.220 1.00 97.56 90 LEU A C 1
ATOM 703 O O . LEU A 1 90 ? -6.489 -2.243 5.935 1.00 97.56 90 LEU A O 1
ATOM 707 N N . ALA A 1 91 ? -4.753 -3.381 5.093 1.00 97.94 91 ALA A N 1
ATOM 708 C CA . ALA A 1 91 ? -5.077 -4.627 5.782 1.00 97.94 91 ALA A CA 1
ATOM 709 C C . ALA A 1 91 ? -5.070 -4.452 7.310 1.00 97.94 91 ALA A C 1
ATOM 711 O O . ALA A 1 91 ? -5.967 -4.938 7.993 1.00 97.94 91 ALA A O 1
ATOM 712 N N . ILE A 1 92 ? -4.099 -3.710 7.858 1.00 97.19 92 ILE A N 1
ATOM 713 C CA . ILE A 1 92 ? -4.097 -3.353 9.285 1.00 97.19 92 ILE A CA 1
ATOM 714 C C . ILE A 1 92 ? -5.359 -2.555 9.634 1.00 97.19 92 ILE A C 1
ATOM 716 O O . ILE A 1 92 ? -6.037 -2.891 10.603 1.00 97.19 92 ILE A O 1
ATOM 720 N N . LEU A 1 93 ? -5.710 -1.537 8.847 1.00 97.62 93 LEU A N 1
ATOM 721 C CA . LEU A 1 93 ? -6.918 -0.747 9.084 1.00 97.62 93 LEU A CA 1
ATOM 722 C C . LEU A 1 93 ? -8.186 -1.617 9.074 1.00 97.62 93 LEU A C 1
ATOM 724 O O . LEU A 1 93 ? -8.984 -1.513 10.004 1.00 97.62 93 LEU A O 1
ATOM 728 N N . ASP A 1 94 ? -8.330 -2.518 8.101 1.00 96.75 94 ASP A N 1
ATOM 729 C CA . ASP A 1 94 ? -9.453 -3.458 8.024 1.00 96.75 94 ASP A CA 1
ATOM 730 C C . ASP A 1 94 ? -9.537 -4.330 9.281 1.00 96.75 94 ASP A C 1
ATOM 732 O O . ASP A 1 94 ? -10.614 -4.493 9.860 1.00 96.75 94 ASP A O 1
ATOM 736 N N . THR A 1 95 ? -8.399 -4.843 9.765 1.00 96.94 95 THR A N 1
ATOM 737 C CA . THR A 1 95 ? -8.381 -5.638 11.003 1.00 96.94 95 THR A CA 1
ATOM 738 C C . THR A 1 95 ? -8.800 -4.821 12.223 1.00 96.94 95 THR A C 1
ATOM 740 O O . THR A 1 95 ? -9.557 -5.326 13.049 1.00 96.94 95 THR A O 1
ATOM 743 N N . LEU A 1 96 ? -8.376 -3.557 12.331 1.00 96.31 96 LEU A N 1
ATOM 744 C CA . LEU A 1 96 ? -8.760 -2.676 13.439 1.00 96.31 96 LEU A CA 1
ATOM 745 C C . LEU A 1 96 ? -10.250 -2.319 13.396 1.00 96.31 96 LEU A C 1
ATOM 747 O O . LEU A 1 96 ? -10.882 -2.238 14.446 1.00 96.31 96 LEU A O 1
ATOM 751 N N . LEU A 1 97 ? -10.816 -2.132 12.201 1.00 94.94 97 LEU A N 1
ATOM 752 C CA . LEU A 1 97 ? -12.244 -1.860 12.010 1.00 94.94 97 LEU A CA 1
ATOM 753 C C . LEU A 1 97 ? -13.121 -3.095 12.260 1.00 94.94 97 LEU A C 1
ATOM 755 O O . LEU A 1 97 ? -14.269 -2.952 12.674 1.00 94.94 97 LEU A O 1
ATOM 759 N N . ALA A 1 98 ? -12.594 -4.300 12.033 1.00 96.62 98 ALA A N 1
ATOM 760 C CA . ALA A 1 98 ? -13.319 -5.550 12.251 1.00 96.62 98 ALA A CA 1
ATOM 761 C C . ALA A 1 98 ? -13.397 -5.978 13.730 1.00 96.62 98 ALA A C 1
ATOM 763 O O . ALA A 1 98 ? -14.234 -6.818 14.082 1.00 96.62 98 ALA A O 1
ATOM 764 N N . LYS A 1 99 ? -12.538 -5.436 14.608 1.00 94.44 99 LYS A N 1
ATOM 765 C CA . LYS A 1 99 ? -12.557 -5.752 16.045 1.00 94.44 99 LYS A CA 1
ATOM 766 C C . LYS A 1 99 ? -13.862 -5.256 16.678 1.00 94.44 99 LYS A C 1
ATOM 768 O O . LYS A 1 99 ? -14.236 -4.098 16.542 1.00 94.44 99 LYS A O 1
ATOM 773 N N . LYS A 1 100 ? -14.553 -6.156 17.388 1.00 91.19 100 LYS A N 1
ATOM 774 C CA . LYS A 1 100 ? -15.792 -5.853 18.136 1.00 91.19 100 LYS A CA 1
ATOM 775 C C . LYS A 1 100 ? -15.538 -5.364 19.560 1.00 91.19 100 LYS A C 1
ATOM 777 O O . LYS A 1 100 ? -16.432 -4.812 20.191 1.00 91.19 100 LYS A O 1
ATOM 782 N N . GLU A 1 101 ? -14.342 -5.621 20.069 1.00 90.56 101 GLU A N 1
ATOM 783 C CA . GLU A 1 101 ? -13.895 -5.166 21.378 1.00 90.56 101 GLU A CA 1
ATOM 784 C C . GLU A 1 101 ? -13.383 -3.723 21.292 1.00 90.56 101 GLU A C 1
ATOM 786 O O . GLU A 1 101 ? -12.908 -3.314 20.226 1.00 90.56 101 GLU A O 1
ATOM 791 N N . PRO A 1 102 ? -13.467 -2.947 22.388 1.00 92.25 102 PRO A N 1
ATOM 792 C CA . PRO A 1 102 ? -12.922 -1.598 22.412 1.00 92.25 102 PRO A CA 1
ATOM 793 C C . PRO A 1 102 ? -11.422 -1.631 22.104 1.00 92.25 102 PRO A C 1
ATOM 795 O O . PRO A 1 102 ? -10.675 -2.452 22.639 1.00 92.25 102 PRO A O 1
ATOM 798 N N . LEU A 1 103 ? -10.995 -0.738 21.214 1.00 94.44 103 LEU A N 1
ATOM 799 C CA . LEU A 1 103 ? -9.592 -0.583 20.850 1.00 94.44 103 LEU A CA 1
ATOM 800 C C . LEU A 1 103 ? -8.842 0.082 22.004 1.00 94.44 103 LEU A C 1
ATOM 802 O O . LEU A 1 103 ? -9.380 0.932 22.714 1.00 94.44 103 LEU A O 1
ATOM 806 N N . SER A 1 104 ? -7.581 -0.296 22.181 1.00 95.69 104 SER A N 1
ATOM 807 C CA . SER A 1 104 ? -6.691 0.446 23.071 1.00 95.69 104 SER A CA 1
ATOM 808 C C . SER A 1 104 ? -6.392 1.839 22.502 1.00 95.69 104 SER A C 1
ATOM 810 O O . SER A 1 104 ? -6.450 2.053 21.290 1.00 95.69 104 SER A O 1
ATOM 812 N N . GLU A 1 105 ? -6.015 2.786 23.364 1.00 95.69 105 GLU A N 1
ATOM 813 C CA . GLU A 1 105 ? -5.707 4.168 22.963 1.00 95.69 105 GLU A CA 1
ATOM 814 C C . GLU A 1 105 ? -4.664 4.233 21.830 1.00 95.69 105 GLU A C 1
ATOM 816 O O . GLU A 1 105 ? -4.804 4.992 20.871 1.00 95.69 105 GLU A O 1
ATOM 821 N N . SER A 1 106 ? -3.635 3.381 21.881 1.00 96.31 106 SER A N 1
ATOM 822 C CA . SER A 1 106 ? -2.603 3.318 20.842 1.00 96.31 106 SER A CA 1
ATOM 823 C C . SER A 1 106 ? -3.146 2.816 19.499 1.00 96.31 106 SER A C 1
ATOM 825 O O . SER A 1 106 ? -2.804 3.375 18.453 1.00 96.31 106 SER A O 1
ATOM 827 N N . GLU A 1 107 ? -4.010 1.801 19.507 1.00 95.44 107 GLU A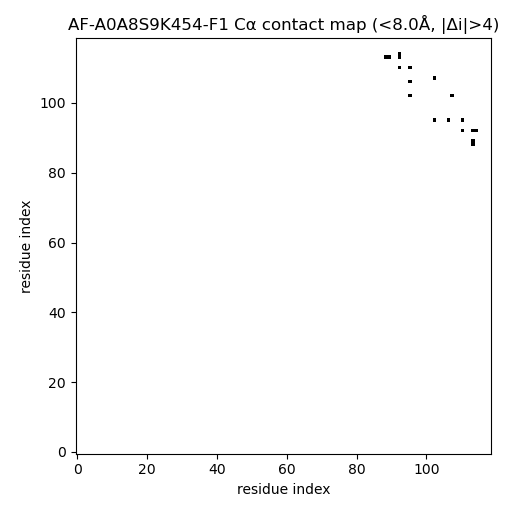 N 1
ATOM 828 C CA . GLU A 1 107 ? -4.663 1.284 18.302 1.00 95.44 107 GLU A CA 1
ATOM 829 C C . GLU A 1 107 ? -5.637 2.308 17.703 1.00 95.44 107 GLU A C 1
ATOM 831 O O . GLU A 1 107 ? -5.694 2.452 16.480 1.00 95.44 107 GLU A O 1
ATOM 836 N N . GLU A 1 108 ? -6.360 3.064 18.534 1.00 96.38 108 GLU A N 1
ATOM 837 C CA . GLU A 1 108 ? -7.224 4.152 18.065 1.00 96.38 108 GLU A CA 1
ATOM 838 C C . GLU A 1 108 ? -6.427 5.252 17.367 1.00 96.38 108 GLU A C 1
ATOM 840 O O . GLU A 1 108 ? -6.816 5.703 16.286 1.00 96.38 108 GLU A O 1
ATOM 845 N N . ILE A 1 109 ? -5.280 5.641 17.928 1.00 97.44 109 ILE A N 1
ATOM 846 C CA . ILE A 1 109 ? -4.381 6.615 17.301 1.00 97.44 109 ILE A CA 1
ATOM 847 C C . ILE A 1 109 ? -3.914 6.111 15.931 1.00 97.44 109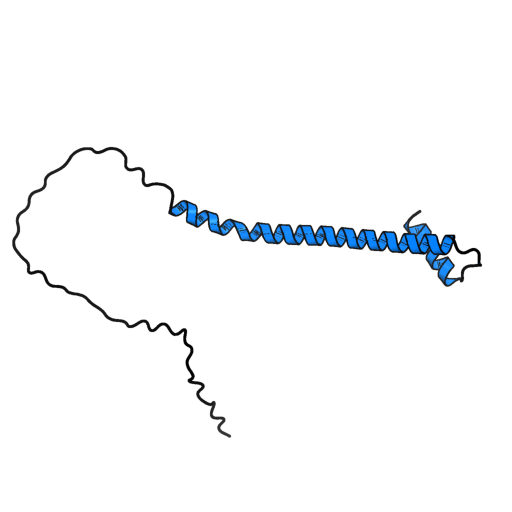 ILE A C 1
ATOM 849 O O . ILE A 1 109 ? -3.919 6.875 14.962 1.00 97.44 109 ILE A O 1
ATOM 853 N N . VAL A 1 110 ? -3.509 4.842 15.828 1.00 96.94 110 VAL A N 1
ATOM 854 C CA . VAL A 1 110 ? -3.080 4.250 14.550 1.00 96.94 110 VAL A CA 1
ATOM 855 C C . VAL A 1 110 ? -4.234 4.228 13.549 1.00 96.94 110 VAL A C 1
ATOM 857 O O . VAL A 1 110 ? -4.058 4.692 12.423 1.00 96.94 110 VAL A O 1
ATOM 860 N N . LYS A 1 111 ? -5.421 3.771 13.961 1.00 97.31 111 LYS A N 1
ATOM 861 C CA . LYS A 1 111 ? -6.633 3.766 13.130 1.00 97.31 111 LYS A CA 1
ATOM 862 C C . LYS A 1 111 ? -6.937 5.163 12.587 1.00 97.31 111 LYS A C 1
ATOM 864 O O . LYS A 1 111 ? -7.101 5.320 11.383 1.00 97.31 111 LYS A O 1
ATOM 869 N N . ASN A 1 112 ? -6.948 6.180 13.447 1.00 97.31 112 ASN A N 1
ATOM 870 C CA . ASN A 1 112 ? -7.259 7.557 13.057 1.00 97.31 112 ASN A CA 1
ATOM 871 C C . ASN A 1 112 ? -6.206 8.141 12.104 1.00 97.31 112 ASN A C 1
ATOM 873 O O . ASN A 1 112 ? -6.561 8.813 11.138 1.00 97.31 112 ASN A O 1
ATOM 877 N N . LYS A 1 113 ? -4.917 7.850 12.326 1.00 97.69 113 LY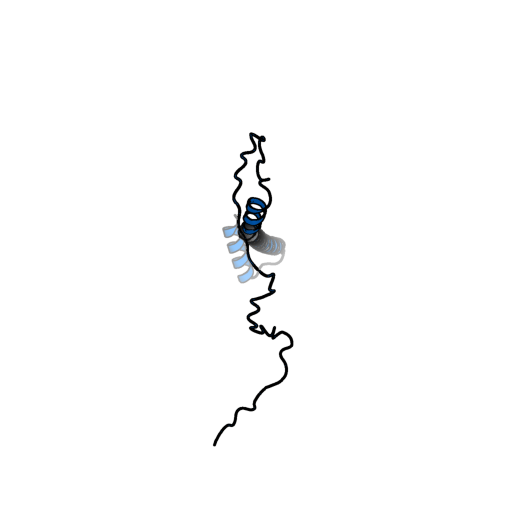S A N 1
ATOM 878 C CA . LYS A 1 113 ? -3.836 8.251 11.410 1.00 97.69 113 LYS A CA 1
ATOM 879 C C . LYS A 1 113 ? -3.980 7.605 10.034 1.00 97.69 113 LYS A C 1
ATOM 881 O O . LYS A 1 113 ? -3.800 8.285 9.030 1.00 97.69 113 LYS A O 1
ATOM 886 N N . LEU A 1 114 ? -4.297 6.311 9.990 1.00 97.25 114 LEU A N 1
ATOM 887 C CA . LEU A 1 114 ? -4.508 5.591 8.735 1.00 97.25 114 LEU A CA 1
ATOM 888 C C . LEU A 1 114 ? -5.749 6.110 8.005 1.00 97.25 114 LEU A C 1
ATOM 890 O O . LEU A 1 114 ? -5.678 6.331 6.801 1.00 97.25 114 LEU A O 1
ATOM 894 N N . LEU A 1 115 ? -6.845 6.373 8.722 1.00 96.69 115 LEU A N 1
ATOM 895 C CA . LEU A 1 115 ? -8.042 6.976 8.138 1.00 96.69 115 LEU A CA 1
ATOM 896 C C . LEU A 1 115 ? -7.714 8.328 7.502 1.00 96.69 115 LEU A C 1
ATOM 898 O O . LEU A 1 115 ? -7.919 8.466 6.308 1.00 96.69 115 LEU A O 1
ATOM 902 N N . ALA A 1 116 ? -7.087 9.249 8.239 1.00 97.38 116 ALA A N 1
ATOM 903 C CA . ALA A 1 116 ? -6.714 10.568 7.715 1.00 97.38 116 ALA A CA 1
ATOM 904 C C . ALA A 1 116 ? -5.700 10.524 6.554 1.00 97.38 116 ALA A C 1
ATOM 906 O O . ALA A 1 116 ? -5.580 11.480 5.792 1.00 97.38 116 ALA A O 1
ATOM 907 N N . GLN A 1 117 ? -4.917 9.447 6.437 1.00 95.88 117 GLN A N 1
ATOM 908 C CA . GLN A 1 117 ? -3.970 9.275 5.336 1.00 95.88 117 GLN A CA 1
ATOM 909 C C . GLN A 1 117 ? -4.648 8.792 4.044 1.00 95.88 117 GLN A C 1
ATOM 911 O O . GLN A 1 117 ? -4.125 9.049 2.957 1.00 95.88 117 GLN A O 1
ATOM 916 N N . TYR A 1 118 ? -5.763 8.065 4.146 1.00 93.69 118 TYR A N 1
ATOM 917 C CA . TYR A 1 118 ? -6.397 7.389 3.010 1.00 93.69 118 TYR A CA 1
ATOM 918 C C . TYR A 1 118 ? -7.807 7.896 2.669 1.00 93.69 118 TYR A C 1
ATOM 920 O O . TYR A 1 118 ? -8.266 7.613 1.559 1.00 93.69 118 TYR A O 1
ATOM 928 N N . PHE A 1 119 ? -8.461 8.637 3.567 1.00 91.31 119 PHE A N 1
ATOM 929 C CA . PHE A 1 119 ? -9.831 9.147 3.458 1.00 91.31 119 PHE A CA 1
ATOM 930 C C . PHE A 1 119 ? -9.916 10.586 3.975 1.00 91.31 119 PHE A C 1
ATOM 932 O O . PHE A 1 119 ? -10.654 11.370 3.339 1.00 91.31 119 PHE A O 1
#

Sequence (119 aa):
MDSSNPDMDSTNPYRHRKTTANGKRKTTDEPEAVSQSSSIDVGEHEMRPEGIKAAKASRNNGKGKVFEEYKSMWEMKMGDLAMKERLSKLAILDTLLAKKEPLSESEEIVKNKLLAQYF

Nearest PDB structures (foldseek):
  6vyp-assembly2_k  TM=5.330E-01  e=7.565E+00  Homo sapiens

Solvent-accessible surface area (backbone atoms only — not comparabl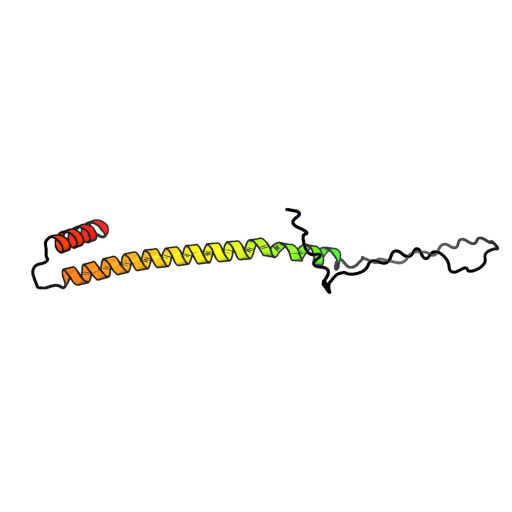e to full-atom values): 8226 Å² total; per-residue (Å²): 136,85,82,78,78,80,84,84,84,74,84,71,91,81,69,82,78,80,78,88,73,93,78,87,83,83,87,74,88,80,86,82,89,81,90,79,90,77,91,80,80,91,79,83,82,82,75,75,77,93,50,74,72,61,60,64,61,66,74,70,73,62,73,64,57,58,52,53,52,53,50,52,54,49,53,51,52,51,52,52,51,53,52,50,52,53,51,51,53,49,52,52,45,53,55,62,70,67,52,88,63,88,71,54,75,70,54,48,52,51,46,52,52,52,44,69,74,76,107

Secondary structure (DSSP, 8-state):
------------TT-----------------------------------TTHHHHHHHTTTTHHHHHHHHHHHHHHHHHHHHHHHHHHHHHHHHHHHH--SPPPHHHHHHHHHHHHHH-

pLDDT: mean 70.43, std 23.66, range [34.69, 98.06]

Mean predicted aligned error: 20.76 Å

Organism: Brassica cretica (NCBI:txid69181)

Radius of gyration: 40.69 Å; Cα contacts (8 Å, |Δi|>4): 9; chains: 1; bounding box: 88×32×94 Å

Foldseek 3Di:
DDPDDDDPPDDDPPPDDDDDDDDDDDDDDDDDDDDDDDDDDDDDDDPPDPDDVVVVVVVPPPPVVVVVVVVVVVVVVVVVVVVVVLVVLVVLLVVLVPDPDDDDPVSVVSNVVSVVVPD